Protein AF-A0A915NRT6-F1 (afdb_monomer_lite)

Organism: NCBI:txid298350

InterPro domains:
  IPR002110 Ankyrin repeat [PF13637] (69-116)
  IPR036770 Ankyrin repeat-containing domain superfamily [G3DSA:1.25.40.20] (23-116)
  IPR036770 Ankyrin repeat-containing domain superfamily [SSF48403] (47-104)
  IPR051226 Protein Phosphatase 1 Regulatory Subunit [PTHR24179] (17-102)

Radius of gyration: 28.94 Å; chains: 1; bounding box: 50×36×81 Å

Secondary structure (DSSP, 8-state):
--HHHHHHHHHHHHHHHHHHHHHHHHHHHHHHHHHHHHHHTSGGGSPPPPP-TTS--SS---HHHHHHHHHHHT-HHHHHHHHHTT--TT-B-TTS-BHHHHHHHH---HHHHHHT--

Sequence (118 aa):
MVLDKELQLDLVEHAAMLQNKAMIQNNVLAKRKQQLEHWENSEMNQICPKRNHYQLSKVKFQNSDIFLSACQSGDEDEVEELLKKGSDINSSNIDGVTALHQVWNFLNSVEVFLFLSF

Structure (mmCIF, N/CA/C/O backbone):
data_AF-A0A915NRT6-F1
#
_entry.id   AF-A0A915NRT6-F1
#
loop_
_atom_site.group_PDB
_atom_site.id
_atom_site.type_symbol
_atom_site.label_atom_id
_atom_site.label_alt_id
_atom_site.label_comp_id
_atom_site.label_asym_id
_atom_site.label_entity_id
_atom_site.label_seq_id
_atom_site.pdbx_PDB_ins_code
_atom_site.Cartn_x
_atom_site.Cartn_y
_atom_site.Cartn_z
_atom_site.occupancy
_atom_site.B_iso_or_equiv
_atom_site.auth_seq_id
_atom_site.auth_comp_id
_atom_site.auth_asym_id
_atom_site.auth_atom_id
_atom_site.pdbx_PDB_model_num
ATOM 1 N N . MET A 1 1 ? 31.553 -20.751 -54.977 1.00 62.44 1 MET A N 1
ATOM 2 C CA . MET A 1 1 ? 31.551 -19.346 -55.452 1.00 62.44 1 MET A CA 1
ATOM 3 C C . MET A 1 1 ? 30.189 -18.653 -55.397 1.00 62.44 1 MET A C 1
ATOM 5 O O . MET A 1 1 ? 30.184 -17.507 -54.973 1.00 62.44 1 MET A O 1
ATOM 9 N N . VAL A 1 2 ? 29.064 -19.251 -55.829 1.00 63.84 2 VAL A N 1
ATOM 10 C CA . VAL A 1 2 ? 27.722 -18.628 -55.653 1.00 63.84 2 VAL A CA 1
ATOM 11 C C . VAL A 1 2 ? 27.177 -18.879 -54.240 1.00 63.84 2 VAL A C 1
ATOM 13 O O . VAL A 1 2 ? 26.850 -17.923 -53.549 1.00 63.84 2 VAL A O 1
ATOM 16 N N . LEU A 1 3 ? 27.230 -20.131 -53.772 1.00 67.25 3 LEU A N 1
ATOM 17 C CA . LEU A 1 3 ? 26.822 -20.523 -52.413 1.00 67.25 3 LEU A CA 1
ATOM 18 C C . LEU A 1 3 ? 27.586 -19.774 -51.305 1.00 67.25 3 LEU A C 1
ATOM 20 O O . LEU A 1 3 ? 27.000 -19.401 -50.298 1.00 67.25 3 LEU A O 1
ATOM 24 N N . ASP A 1 4 ? 28.877 -19.485 -51.507 1.00 76.19 4 ASP A N 1
ATOM 25 C CA . ASP A 1 4 ? 29.680 -18.737 -50.524 1.00 76.19 4 ASP A CA 1
ATOM 26 C C . ASP A 1 4 ? 29.220 -17.280 -50.375 1.00 76.19 4 ASP A C 1
ATOM 28 O O . ASP A 1 4 ? 29.340 -16.702 -49.300 1.00 76.19 4 ASP A O 1
ATOM 32 N N . LYS A 1 5 ? 28.686 -16.678 -51.446 1.00 78.19 5 LYS A N 1
ATOM 33 C CA . LYS A 1 5 ? 28.192 -15.295 -51.423 1.00 78.19 5 LYS A CA 1
ATOM 34 C C . LYS A 1 5 ? 26.826 -15.189 -50.753 1.00 78.19 5 LYS A C 1
ATOM 36 O O . LYS A 1 5 ? 26.606 -14.222 -50.036 1.00 78.19 5 LYS A O 1
ATOM 41 N N . GLU A 1 6 ? 25.945 -16.164 -50.970 1.00 78.94 6 GLU A N 1
ATOM 42 C CA . GLU A 1 6 ? 24.654 -16.255 -50.270 1.00 78.94 6 GLU A CA 1
ATOM 43 C C . GLU A 1 6 ? 24.864 -16.489 -48.773 1.00 78.94 6 GLU A C 1
ATOM 45 O O . GLU A 1 6 ? 24.340 -15.738 -47.959 1.00 78.94 6 GLU A O 1
ATOM 50 N N . LEU A 1 7 ? 25.746 -17.424 -48.404 1.00 81.81 7 LEU A N 1
ATOM 51 C CA . LEU A 1 7 ? 26.090 -17.668 -47.002 1.00 81.81 7 LEU A CA 1
ATOM 52 C C . LEU A 1 7 ? 26.679 -16.415 -46.331 1.00 81.81 7 LEU A C 1
ATOM 54 O O . LEU A 1 7 ? 26.386 -16.114 -45.176 1.00 81.81 7 LEU A O 1
ATOM 58 N N . GLN A 1 8 ? 27.507 -15.663 -47.058 1.00 82.00 8 GLN A N 1
ATOM 59 C CA . GLN A 1 8 ? 28.087 -14.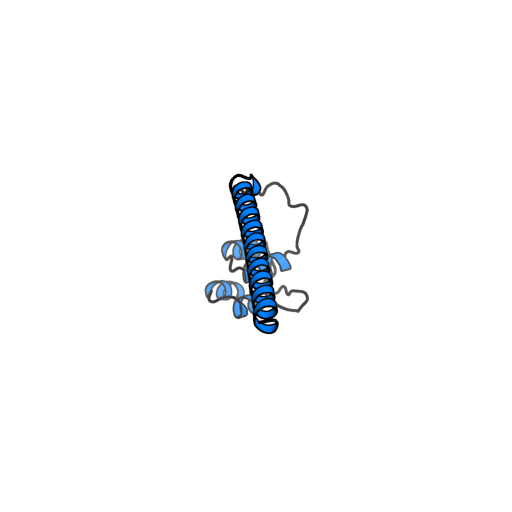419 -46.564 1.00 82.00 8 GLN A CA 1
ATOM 60 C C . GLN A 1 8 ? 27.049 -13.293 -46.442 1.00 82.00 8 GLN A C 1
ATOM 62 O O . GLN A 1 8 ? 27.155 -12.483 -45.522 1.00 82.00 8 GLN A O 1
ATOM 67 N N . LEU A 1 9 ? 26.042 -13.253 -47.320 1.00 83.62 9 LEU A N 1
ATOM 68 C CA . LEU A 1 9 ? 24.917 -12.322 -47.231 1.00 83.62 9 LEU A CA 1
ATOM 69 C C . LEU A 1 9 ? 24.046 -12.628 -46.002 1.00 83.62 9 LEU A C 1
ATOM 71 O O . LEU A 1 9 ? 23.817 -11.726 -45.197 1.00 83.62 9 LEU A O 1
ATOM 75 N N . ASP A 1 10 ? 23.683 -13.894 -45.787 1.00 87.38 10 ASP A N 1
ATOM 76 C CA . ASP A 1 10 ? 22.894 -14.341 -44.629 1.00 87.38 10 ASP A CA 1
ATOM 77 C 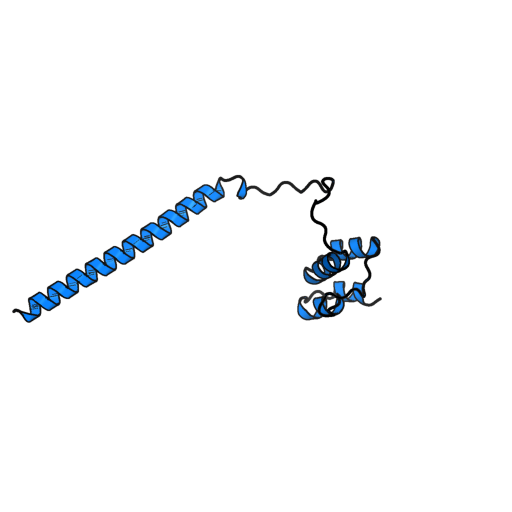C . ASP A 1 10 ? 23.598 -14.033 -43.297 1.00 87.38 10 ASP A C 1
ATOM 79 O O . ASP A 1 10 ? 22.978 -13.591 -42.326 1.00 87.38 10 ASP A O 1
ATOM 83 N N . LEU A 1 11 ? 24.924 -14.211 -43.245 1.00 88.75 11 LEU A N 1
ATOM 84 C CA . LEU A 1 11 ? 25.735 -13.857 -42.077 1.00 88.75 11 LEU A CA 1
ATOM 85 C C . LEU A 1 11 ? 25.720 -12.349 -41.786 1.00 88.75 11 LEU A C 1
ATOM 87 O O . LEU A 1 11 ? 25.652 -11.951 -40.620 1.00 88.75 11 LEU A O 1
ATOM 91 N N . VAL A 1 12 ? 25.783 -11.510 -42.824 1.00 91.06 12 VAL A N 1
ATOM 92 C CA . VAL A 1 12 ? 25.746 -10.045 -42.686 1.00 91.06 12 VAL A CA 1
ATOM 93 C C . VAL A 1 12 ? 24.357 -9.573 -42.254 1.00 91.06 12 VAL A C 1
ATOM 95 O O . VAL A 1 12 ? 24.255 -8.736 -41.355 1.00 91.06 12 VAL A O 1
ATOM 98 N N . GLU A 1 13 ? 23.290 -10.137 -42.821 1.00 91.94 13 GLU A N 1
ATOM 99 C CA . GLU A 1 13 ? 21.912 -9.832 -42.423 1.00 91.94 13 GLU A CA 1
ATOM 100 C C . GLU A 1 13 ? 21.632 -10.242 -40.973 1.00 91.94 13 GLU A C 1
ATOM 102 O O . GLU A 1 13 ? 21.077 -9.459 -40.195 1.00 91.94 13 GLU A O 1
ATOM 107 N N . HIS A 1 14 ? 22.085 -11.429 -40.563 1.00 91.75 14 HIS A N 1
ATOM 108 C CA . HIS A 1 14 ? 21.964 -11.884 -39.181 1.00 91.75 14 HIS A CA 1
ATOM 109 C C . HIS A 1 14 ? 22.752 -10.989 -38.209 1.00 91.75 14 HIS A C 1
ATOM 111 O O . HIS A 1 14 ? 22.239 -10.620 -37.148 1.00 91.75 14 HIS A O 1
ATOM 117 N N . ALA A 1 15 ? 23.970 -10.568 -38.571 1.00 92.75 15 ALA A N 1
ATOM 118 C CA . ALA A 1 15 ? 24.753 -9.630 -37.766 1.00 92.75 15 ALA A CA 1
ATOM 119 C C . ALA A 1 15 ? 24.051 -8.266 -37.622 1.00 92.75 15 ALA A C 1
ATOM 121 O O . ALA A 1 15 ? 23.977 -7.727 -36.514 1.00 92.75 15 ALA A O 1
ATOM 122 N N . ALA A 1 16 ? 23.461 -7.743 -38.702 1.00 94.06 16 ALA A N 1
ATOM 123 C CA . ALA A 1 16 ? 22.673 -6.512 -38.673 1.00 94.06 16 ALA A CA 1
ATOM 124 C C . ALA A 1 16 ? 21.411 -6.655 -37.801 1.00 94.06 16 ALA A C 1
ATOM 126 O O . ALA A 1 16 ? 21.066 -5.748 -37.039 1.00 94.06 16 ALA A O 1
ATOM 127 N N . MET A 1 17 ? 20.745 -7.812 -37.845 1.00 91.75 17 MET A N 1
ATOM 128 C CA . MET A 1 17 ? 19.585 -8.104 -37.002 1.00 91.75 17 MET A CA 1
ATOM 129 C C . MET A 1 17 ? 19.953 -8.130 -35.511 1.00 91.75 17 MET A C 1
ATOM 131 O O . MET A 1 17 ? 19.247 -7.541 -34.688 1.00 91.75 17 MET A O 1
ATOM 135 N N . LEU A 1 18 ? 21.081 -8.752 -35.155 1.00 93.50 18 LEU A N 1
ATOM 136 C CA . LEU A 1 18 ? 21.596 -8.752 -33.784 1.00 93.50 18 LEU A CA 1
ATOM 137 C C . LEU A 1 18 ? 21.986 -7.345 -33.317 1.00 93.50 18 LEU A C 1
ATOM 139 O O . LEU A 1 18 ? 21.679 -6.972 -32.182 1.00 93.50 18 LEU A O 1
ATOM 143 N N . GLN A 1 19 ? 22.595 -6.542 -34.191 1.00 90.31 19 GLN A N 1
ATOM 144 C CA . GLN A 1 19 ? 22.940 -5.153 -33.895 1.00 90.31 19 GLN A CA 1
ATOM 145 C C . GLN A 1 19 ? 21.688 -4.299 -33.643 1.00 90.31 19 GLN A C 1
ATOM 147 O O . GLN A 1 19 ? 21.633 -3.568 -32.652 1.00 90.31 19 GLN A O 1
ATOM 152 N N . ASN A 1 20 ? 20.652 -4.440 -34.475 1.00 93.62 20 ASN A N 1
ATOM 153 C CA . ASN A 1 20 ? 19.371 -3.756 -34.287 1.00 93.62 20 ASN A CA 1
ATOM 154 C C . ASN A 1 20 ? 18.693 -4.176 -32.976 1.00 93.62 20 ASN A C 1
ATOM 156 O O . ASN A 1 20 ? 18.224 -3.326 -32.218 1.00 93.62 20 ASN A O 1
ATOM 160 N N . LYS A 1 21 ? 18.696 -5.476 -32.659 1.00 92.25 21 LYS A N 1
ATOM 161 C CA . LYS A 1 21 ? 18.159 -5.998 -31.395 1.00 92.25 21 LYS A CA 1
ATOM 162 C C . LYS A 1 21 ? 18.881 -5.403 -30.183 1.00 92.25 21 LYS A C 1
ATOM 164 O O . LYS A 1 21 ? 18.223 -4.938 -29.252 1.00 92.25 21 LYS A O 1
ATOM 169 N N . ALA A 1 22 ? 20.213 -5.371 -30.213 1.00 92.56 22 ALA A N 1
ATOM 170 C CA . ALA A 1 22 ? 21.024 -4.787 -29.148 1.00 92.56 22 ALA A CA 1
ATOM 171 C C . ALA A 1 22 ? 20.776 -3.276 -29.006 1.00 92.56 22 ALA A C 1
ATOM 173 O O . ALA A 1 22 ? 20.635 -2.771 -27.894 1.00 92.56 22 ALA A O 1
ATOM 174 N N . MET A 1 23 ? 20.650 -2.552 -30.122 1.00 91.19 23 MET A N 1
ATOM 175 C CA . MET A 1 23 ? 20.347 -1.121 -30.122 1.00 91.19 23 MET A CA 1
ATOM 176 C C . MET A 1 23 ? 18.981 -0.824 -29.491 1.00 91.19 23 MET A C 1
ATOM 178 O O . MET A 1 23 ? 18.869 0.093 -28.676 1.00 91.19 23 MET A O 1
ATOM 182 N N . ILE A 1 24 ? 17.955 -1.616 -29.817 1.00 92.25 24 ILE A N 1
ATOM 183 C CA . ILE A 1 24 ? 16.619 -1.487 -29.222 1.00 92.25 24 ILE A CA 1
ATOM 184 C C . ILE A 1 24 ? 16.677 -1.769 -27.718 1.00 92.25 24 ILE A C 1
ATOM 186 O O . ILE A 1 24 ? 16.166 -0.965 -26.940 1.00 92.25 24 ILE A O 1
ATOM 190 N N . GLN A 1 25 ? 17.335 -2.853 -27.292 1.00 90.69 25 GLN A N 1
ATOM 191 C CA . GLN A 1 25 ? 17.511 -3.155 -25.866 1.00 90.69 25 GLN A CA 1
ATOM 192 C C . GLN A 1 25 ? 18.216 -2.016 -25.123 1.00 90.69 25 GLN A C 1
ATOM 194 O O . GLN A 1 25 ? 17.730 -1.573 -24.083 1.00 90.69 25 GLN A O 1
ATOM 199 N N . ASN A 1 26 ? 19.308 -1.490 -25.678 1.00 93.62 26 ASN A N 1
ATOM 200 C CA . ASN A 1 26 ? 20.040 -0.373 -25.084 1.00 93.62 26 ASN A CA 1
ATOM 201 C C . ASN A 1 26 ? 19.179 0.894 -24.995 1.00 93.62 26 ASN A C 1
ATOM 203 O O . ASN A 1 26 ? 19.222 1.591 -23.984 1.00 93.62 26 ASN A O 1
ATOM 207 N N . ASN A 1 27 ? 18.351 1.173 -26.005 1.00 95.25 27 ASN A N 1
ATOM 208 C CA . ASN A 1 27 ? 17.423 2.305 -25.989 1.00 95.25 27 ASN A CA 1
ATOM 209 C C . ASN A 1 27 ? 16.343 2.143 -24.904 1.00 95.25 27 ASN A C 1
ATOM 211 O O . ASN A 1 27 ? 16.081 3.080 -24.151 1.00 95.25 27 ASN A O 1
ATOM 215 N N . VAL A 1 28 ? 15.758 0.947 -24.771 1.00 94.38 28 VAL A N 1
ATOM 216 C CA . VAL A 1 28 ? 14.768 0.638 -23.724 1.00 94.38 28 VAL A CA 1
ATOM 217 C C . VAL A 1 28 ? 15.372 0.820 -22.331 1.00 94.38 28 VAL A C 1
ATOM 219 O O . VAL A 1 28 ? 14.771 1.484 -21.484 1.00 94.38 28 VAL A O 1
ATOM 222 N N . LEU A 1 29 ? 16.576 0.291 -22.103 1.00 95.31 29 LEU A N 1
ATOM 223 C CA . LEU A 1 29 ? 17.282 0.434 -20.830 1.00 95.31 29 LEU A CA 1
ATOM 224 C C . LEU A 1 29 ? 17.631 1.897 -20.535 1.00 95.31 29 LEU A C 1
ATOM 226 O O . LEU A 1 29 ? 17.395 2.364 -19.422 1.00 95.31 29 LEU A O 1
ATOM 230 N N . ALA A 1 30 ? 18.123 2.640 -21.529 1.00 95.50 30 ALA A N 1
ATOM 231 C CA . ALA A 1 30 ? 18.442 4.058 -21.381 1.00 95.50 30 ALA A CA 1
ATOM 232 C C . ALA A 1 30 ? 17.199 4.887 -21.026 1.00 95.50 30 ALA A C 1
ATOM 234 O O . ALA A 1 30 ? 17.240 5.692 -20.098 1.00 95.50 30 ALA A O 1
ATOM 235 N N . LYS A 1 31 ? 16.068 4.643 -21.699 1.00 96.31 31 LYS A N 1
ATO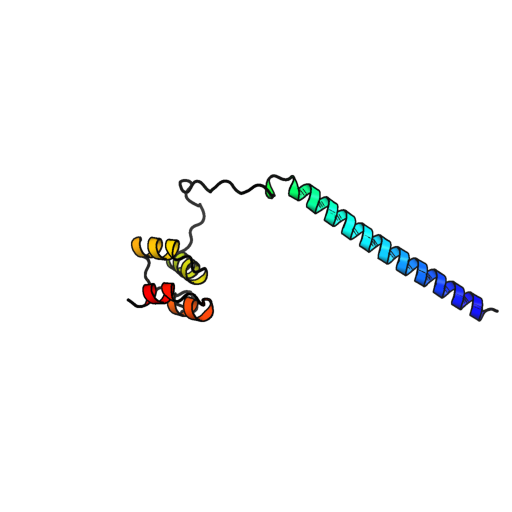M 236 C CA . LYS A 1 31 ? 14.794 5.303 -21.385 1.00 96.31 31 LYS A CA 1
ATOM 237 C C . LYS A 1 31 ? 14.300 4.961 -19.986 1.00 96.31 31 LYS A C 1
ATOM 239 O O . LYS A 1 31 ? 13.846 5.848 -19.268 1.00 96.31 31 LYS A O 1
ATOM 244 N N . ARG A 1 32 ? 14.405 3.694 -19.570 1.00 96.12 32 ARG A N 1
ATOM 245 C CA . ARG A 1 32 ? 14.010 3.289 -18.215 1.00 96.12 32 ARG A CA 1
ATOM 246 C C . ARG A 1 32 ? 14.889 3.950 -17.156 1.00 96.12 32 ARG A C 1
ATOM 248 O O . ARG A 1 32 ? 14.357 4.415 -16.153 1.00 96.12 32 ARG A O 1
ATOM 255 N N . LYS A 1 33 ? 16.200 4.033 -17.401 1.00 96.62 33 LYS A N 1
ATOM 256 C CA . LYS A 1 33 ? 17.149 4.734 -16.530 1.00 96.62 33 LYS A CA 1
ATOM 257 C C . LYS A 1 33 ? 16.771 6.209 -16.377 1.00 96.62 33 LYS A C 1
ATOM 259 O O . LYS A 1 33 ? 16.614 6.672 -15.256 1.00 96.62 33 LYS A O 1
ATOM 264 N N . GLN A 1 34 ? 16.513 6.904 -17.484 1.00 96.06 34 GLN A N 1
ATOM 265 C CA . GLN A 1 34 ? 16.072 8.302 -17.451 1.00 96.06 34 GLN A CA 1
ATOM 266 C C . GLN A 1 34 ? 14.769 8.480 -16.665 1.00 96.06 34 GLN A C 1
ATOM 268 O O . GLN A 1 34 ? 14.651 9.417 -15.883 1.00 96.06 34 GLN A O 1
ATOM 273 N N . GLN A 1 35 ? 13.787 7.588 -16.832 1.00 94.38 35 GLN A N 1
ATOM 274 C CA . GLN A 1 35 ? 12.540 7.651 -16.061 1.00 94.38 35 GLN A CA 1
ATOM 275 C C . GLN A 1 35 ? 12.771 7.507 -14.554 1.00 94.38 35 GLN A C 1
ATOM 277 O O . GLN A 1 35 ? 12.112 8.193 -13.777 1.00 94.38 35 GLN A O 1
ATOM 282 N N . LEU A 1 36 ? 13.680 6.617 -14.144 1.00 94.31 36 LEU A N 1
ATOM 283 C CA . LEU A 1 36 ? 14.034 6.440 -12.736 1.00 94.31 36 LEU A CA 1
ATOM 284 C C . LEU A 1 36 ? 14.717 7.692 -12.177 1.00 94.31 36 LEU A C 1
ATOM 286 O O . LEU A 1 36 ? 14.283 8.178 -11.143 1.00 94.31 36 LEU A O 1
ATOM 290 N N . GLU A 1 37 ? 15.675 8.275 -12.901 1.00 94.88 37 GLU A N 1
ATOM 291 C CA . GLU A 1 37 ? 16.348 9.524 -12.499 1.00 94.88 37 GLU A CA 1
ATOM 292 C C . GLU A 1 37 ? 15.357 10.691 -12.330 1.00 94.88 37 GLU A C 1
ATOM 294 O O . GLU A 1 37 ? 15.459 11.485 -11.393 1.00 94.88 37 GLU A O 1
ATOM 299 N N . HIS A 1 38 ? 14.354 10.794 -13.210 1.00 94.81 38 HIS A N 1
ATOM 300 C CA . HIS A 1 38 ? 13.300 11.803 -13.069 1.00 94.81 38 HIS A CA 1
ATOM 301 C C . HIS A 1 38 ? 12.389 11.523 -11.868 1.00 94.81 38 HIS A C 1
ATOM 303 O O . HIS A 1 38 ? 11.986 12.459 -11.180 1.00 94.81 38 HIS A O 1
ATOM 309 N N . TRP A 1 39 ? 12.054 10.254 -11.614 1.00 93.19 39 TRP A N 1
ATOM 310 C CA . TRP A 1 39 ? 11.232 9.870 -10.468 1.00 93.19 39 TRP A CA 1
ATOM 311 C C . TRP A 1 39 ? 11.956 10.103 -9.137 1.00 93.19 39 TRP A C 1
ATOM 313 O O . TRP A 1 39 ? 11.338 10.611 -8.207 1.00 93.19 39 TRP A O 1
ATOM 323 N N . GLU A 1 40 ? 13.259 9.816 -9.058 1.00 92.56 40 GLU A N 1
ATOM 324 C CA . GLU A 1 40 ? 14.070 9.994 -7.845 1.00 92.56 40 GLU A CA 1
ATOM 325 C C . GLU A 1 40 ? 14.038 11.433 -7.320 1.00 92.56 40 GLU A C 1
ATOM 327 O O . GLU A 1 40 ? 13.952 11.642 -6.111 1.00 92.56 40 GLU A O 1
ATOM 332 N N . ASN A 1 41 ? 14.047 12.409 -8.232 1.00 89.12 41 ASN A N 1
ATOM 333 C CA . ASN A 1 41 ? 13.996 13.838 -7.919 1.00 89.12 41 ASN A CA 1
ATOM 334 C C . ASN A 1 41 ? 12.563 14.399 -7.833 1.00 89.12 41 ASN A C 1
ATOM 336 O O . ASN A 1 41 ? 12.375 15.585 -7.558 1.00 89.12 41 ASN A O 1
ATOM 340 N N . SER A 1 42 ? 11.547 13.579 -8.104 1.00 90.38 42 SER A N 1
ATOM 341 C CA . SER A 1 42 ? 10.143 13.987 -8.084 1.00 90.38 42 SER A CA 1
ATOM 342 C C . SER A 1 42 ? 9.588 14.038 -6.661 1.00 90.38 42 SER A C 1
ATOM 344 O O . SER A 1 42 ? 9.996 13.284 -5.779 1.00 90.38 42 SER A O 1
ATOM 346 N N . GLU A 1 43 ? 8.559 14.862 -6.459 1.00 86.88 43 GLU A N 1
ATOM 347 C CA . GLU A 1 43 ? 7.738 14.872 -5.243 1.00 86.88 43 GLU A CA 1
ATOM 348 C C . GLU A 1 43 ? 7.141 13.495 -4.912 1.00 86.88 43 GLU A C 1
ATOM 350 O O . GLU A 1 43 ? 6.952 13.169 -3.746 1.00 86.88 43 GLU A O 1
ATOM 355 N N . MET A 1 44 ? 6.903 12.648 -5.918 1.00 80.88 44 MET A N 1
ATOM 356 C CA . MET A 1 44 ? 6.367 11.295 -5.729 1.00 80.88 44 MET A CA 1
ATOM 357 C C . MET A 1 44 ? 7.309 10.366 -4.940 1.00 80.88 44 MET A C 1
ATOM 359 O O . MET A 1 44 ? 6.844 9.402 -4.336 1.00 80.88 44 MET A O 1
ATOM 363 N N . ASN A 1 45 ? 8.617 10.641 -4.949 1.00 86.38 45 ASN A N 1
ATOM 364 C CA . ASN A 1 45 ? 9.613 9.912 -4.160 1.00 86.38 45 ASN A CA 1
ATOM 365 C C . ASN A 1 45 ? 9.892 10.579 -2.797 1.00 86.38 45 ASN A C 1
ATOM 367 O O . ASN A 1 45 ? 10.712 10.106 -2.012 1.00 86.38 45 ASN A O 1
ATOM 371 N N . GLN A 1 46 ? 9.225 11.691 -2.482 1.00 85.69 46 GLN A N 1
ATOM 372 C CA . GLN A 1 46 ? 9.311 12.268 -1.146 1.00 85.69 46 GLN A CA 1
ATOM 373 C C . GLN A 1 46 ? 8.489 11.421 -0.170 1.00 85.69 46 GLN A C 1
ATOM 375 O O . GLN A 1 46 ? 7.435 10.881 -0.515 1.00 85.69 46 GLN A O 1
ATOM 380 N N . ILE A 1 47 ? 8.962 11.314 1.076 1.00 75.94 47 ILE A N 1
ATOM 381 C CA . ILE A 1 47 ? 8.204 10.671 2.155 1.00 75.94 47 ILE A CA 1
ATOM 382 C C . ILE A 1 47 ? 6.863 11.391 2.265 1.00 75.94 47 ILE A C 1
ATOM 384 O O . ILE A 1 47 ? 6.818 12.606 2.473 1.00 75.94 47 ILE A O 1
ATOM 388 N N . CYS A 1 48 ? 5.769 10.644 2.120 1.00 68.75 48 CYS A N 1
ATOM 389 C CA . CYS A 1 48 ? 4.441 11.213 2.242 1.00 68.75 48 CYS A CA 1
ATOM 390 C C . CYS A 1 48 ? 4.303 11.881 3.623 1.00 68.75 48 CYS A C 1
ATOM 392 O O . CYS A 1 48 ? 4.632 11.263 4.642 1.00 68.75 48 CYS A O 1
ATOM 394 N N . PRO A 1 49 ? 3.847 13.147 3.695 1.00 67.50 49 PRO A N 1
ATOM 395 C CA . PRO A 1 49 ? 3.642 13.792 4.982 1.00 67.50 49 PRO A CA 1
ATOM 396 C C . PRO A 1 49 ? 2.672 12.929 5.790 1.00 67.50 49 PRO A C 1
ATOM 398 O O . PRO A 1 49 ? 1.657 12.481 5.243 1.00 67.50 49 PRO A O 1
ATOM 401 N N . LYS A 1 50 ? 2.993 12.667 7.070 1.00 65.69 50 LYS A N 1
ATOM 402 C CA . LYS A 1 50 ? 2.111 11.909 7.971 1.00 65.69 50 LYS A CA 1
ATOM 403 C C . LYS A 1 50 ? 0.708 12.485 7.819 1.00 65.69 50 LYS A C 1
ATOM 405 O O . LYS A 1 50 ? 0.508 13.678 8.058 1.00 65.69 50 LYS A O 1
ATOM 410 N N . ARG A 1 51 ? -0.234 11.672 7.328 1.00 60.53 51 ARG A N 1
ATOM 411 C CA . ARG A 1 51 ? -1.607 12.125 7.094 1.00 60.53 51 ARG A CA 1
ATOM 412 C C . ARG A 1 51 ? -2.102 12.712 8.410 1.00 60.53 51 ARG A C 1
ATOM 414 O O . ARG A 1 51 ? -2.127 12.015 9.418 1.00 60.53 51 ARG A O 1
ATOM 421 N N . ASN A 1 52 ? -2.455 13.995 8.417 1.00 55.72 52 ASN A N 1
ATOM 422 C CA . ASN A 1 52 ? -3.095 14.594 9.580 1.00 55.72 52 ASN A CA 1
ATOM 423 C C . ASN A 1 52 ? -4.404 13.831 9.804 1.00 55.72 52 ASN A C 1
ATOM 425 O O . ASN A 1 52 ? -5.355 14.011 9.044 1.00 55.72 52 ASN A O 1
ATOM 429 N N . HIS A 1 53 ? -4.442 12.978 10.832 1.00 57.22 53 HIS A N 1
ATOM 430 C CA . HIS A 1 53 ? -5.575 12.105 11.172 1.00 57.22 53 HIS A CA 1
ATOM 431 C C . HIS A 1 53 ? -6.895 12.876 11.398 1.00 57.22 53 HIS A C 1
ATOM 433 O O . HIS A 1 53 ? -7.968 12.282 11.423 1.00 57.22 53 HIS A O 1
ATOM 439 N N . TYR A 1 54 ? -6.828 14.208 11.500 1.00 55.91 54 TYR A N 1
ATOM 440 C CA . TYR A 1 54 ? -7.968 15.122 11.572 1.00 55.91 54 TYR A CA 1
ATOM 441 C C . TYR A 1 54 ? -8.703 15.342 10.240 1.00 55.91 54 TYR A C 1
ATOM 443 O O . TYR A 1 54 ? -9.842 15.807 10.249 1.00 55.91 54 TYR A O 1
ATOM 451 N N . GLN A 1 55 ? -8.106 15.012 9.089 1.00 61.59 55 GLN A N 1
ATOM 452 C CA . GLN A 1 55 ? -8.847 14.984 7.828 1.00 61.59 55 GLN A CA 1
ATOM 453 C C . GLN A 1 55 ? -9.553 13.638 7.709 1.00 61.59 55 GLN A C 1
ATOM 455 O O . GLN A 1 55 ? -8.974 12.645 7.271 1.00 61.59 55 GLN A O 1
ATOM 460 N N . LEU A 1 56 ? -10.818 13.610 8.130 1.00 62.62 56 LEU A N 1
ATOM 461 C CA . LEU A 1 56 ? -11.691 12.452 7.984 1.00 62.62 56 LEU A CA 1
ATOM 462 C C . LEU A 1 56 ? -11.626 11.945 6.538 1.00 62.62 56 LEU A C 1
ATOM 464 O O . LEU A 1 56 ? -12.012 12.646 5.600 1.00 62.62 56 LEU A O 1
ATOM 468 N N . SER A 1 57 ? -11.127 10.719 6.362 1.00 72.31 57 SER A N 1
ATOM 469 C CA . SER A 1 57 ? -11.125 10.058 5.060 1.00 72.31 57 SER A CA 1
ATOM 470 C C . SER A 1 57 ? -12.541 10.076 4.478 1.00 72.31 57 SER A C 1
ATOM 472 O O . SER A 1 57 ? -13.497 9.678 5.146 1.00 72.31 57 SER A O 1
ATOM 474 N N . LYS A 1 58 ? -12.683 10.541 3.231 1.00 81.31 58 LYS A N 1
ATOM 475 C CA . LYS A 1 58 ? -13.971 10.497 2.518 1.00 81.31 58 LYS A CA 1
ATOM 476 C C . LYS A 1 58 ? -14.434 9.055 2.290 1.00 81.31 58 LYS A C 1
ATOM 478 O O . LYS A 1 58 ? -15.628 8.793 2.257 1.00 81.31 58 LYS A O 1
ATOM 483 N N . VAL A 1 59 ? -13.478 8.136 2.146 1.00 85.12 59 VAL A N 1
ATOM 484 C CA . VAL A 1 59 ? -13.716 6.696 2.022 1.00 85.12 59 VAL A CA 1
ATOM 485 C C . VAL A 1 59 ? -13.668 6.067 3.410 1.00 85.12 59 VAL A C 1
ATOM 487 O O . VAL A 1 59 ? -12.716 6.294 4.164 1.00 85.12 59 VAL A O 1
ATOM 490 N N . LYS A 1 60 ? -14.700 5.294 3.740 1.00 82.62 60 LYS A N 1
ATOM 491 C CA . LYS A 1 60 ? -14.816 4.516 4.973 1.00 82.62 60 LYS A CA 1
ATOM 492 C C . LYS A 1 60 ? -14.994 3.048 4.610 1.00 82.62 60 LYS A C 1
ATOM 494 O O . LYS A 1 60 ? -15.664 2.741 3.628 1.00 82.62 60 LYS A O 1
ATOM 499 N N . PHE A 1 61 ? -14.393 2.183 5.411 1.00 85.62 61 PHE A N 1
ATOM 500 C CA . PHE A 1 61 ? -14.574 0.737 5.350 1.00 85.62 61 PHE A CA 1
ATOM 501 C C . PHE A 1 61 ? -15.413 0.298 6.546 1.00 85.62 61 PHE A C 1
ATOM 503 O O . PHE A 1 61 ? -15.544 1.056 7.513 1.00 85.62 61 PHE A O 1
ATOM 510 N N . GLN A 1 62 ? -16.006 -0.892 6.473 1.00 85.81 62 GLN A N 1
ATOM 511 C CA . GLN A 1 62 ? -16.711 -1.440 7.625 1.00 85.81 62 GLN A CA 1
ATOM 512 C C . GLN A 1 62 ? -15.703 -1.755 8.731 1.00 85.81 62 GLN A C 1
ATOM 514 O O . GLN A 1 62 ? -14.571 -2.148 8.452 1.00 85.81 62 GLN A O 1
ATOM 519 N N . ASN A 1 63 ? -16.115 -1.610 9.990 1.00 84.44 63 ASN A N 1
ATOM 520 C CA . ASN A 1 63 ? -15.236 -1.887 11.129 1.00 84.44 63 ASN A CA 1
ATOM 521 C C . ASN A 1 63 ? -14.721 -3.336 11.116 1.00 84.44 63 ASN A C 1
ATOM 523 O O . ASN A 1 63 ? -13.571 -3.567 11.468 1.00 84.44 63 ASN A O 1
ATOM 527 N N . SER A 1 64 ? -15.540 -4.287 10.647 1.00 84.38 64 SER A N 1
ATOM 528 C CA . SER A 1 64 ? -15.157 -5.691 10.461 1.00 84.38 64 SER A CA 1
ATOM 529 C C . SER A 1 64 ? -14.011 -5.864 9.462 1.00 84.38 64 SER A C 1
ATOM 531 O O . SER A 1 64 ? -13.091 -6.633 9.719 1.00 84.38 64 SER A O 1
ATOM 533 N N . ASP A 1 65 ? -14.037 -5.129 8.347 1.00 87.56 65 ASP A N 1
ATOM 534 C CA . ASP A 1 65 ? -13.010 -5.219 7.304 1.00 87.56 65 ASP A CA 1
ATOM 535 C C . ASP A 1 65 ? -11.686 -4.628 7.795 1.00 87.56 65 ASP A C 1
ATOM 537 O O . ASP A 1 65 ? -10.623 -5.209 7.585 1.00 87.56 65 ASP A O 1
ATOM 541 N N . ILE A 1 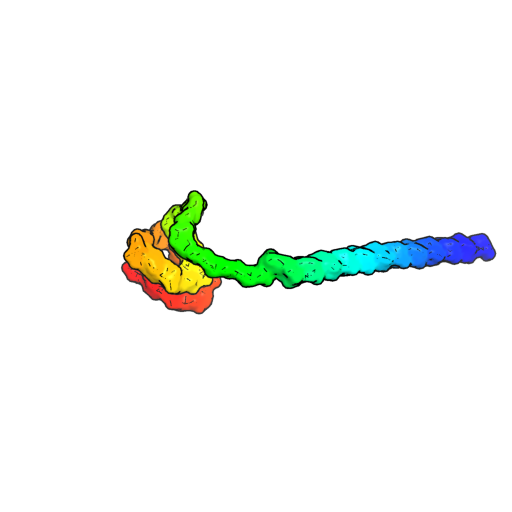66 ? -11.764 -3.487 8.491 1.00 88.88 66 ILE A N 1
ATOM 542 C CA . ILE A 1 66 ? -10.601 -2.820 9.086 1.00 88.88 66 ILE A CA 1
ATOM 543 C C . ILE A 1 66 ? -9.966 -3.742 10.135 1.00 88.88 66 ILE A C 1
ATOM 545 O O . ILE A 1 66 ? -8.765 -3.996 10.077 1.00 88.88 66 ILE A O 1
ATOM 549 N N . PHE A 1 67 ? -10.775 -4.312 11.032 1.00 87.75 67 PHE A N 1
ATOM 550 C CA . PHE A 1 67 ? -10.317 -5.238 12.067 1.00 87.75 67 PHE A CA 1
ATOM 551 C C . PHE A 1 67 ? -9.644 -6.485 11.486 1.00 87.75 67 PHE A C 1
ATOM 553 O O . PHE A 1 67 ? -8.520 -6.810 11.862 1.00 87.75 67 PHE A O 1
ATOM 560 N N . LEU A 1 68 ? -10.277 -7.144 10.512 1.00 86.81 68 LEU A N 1
ATOM 561 C CA . LEU A 1 68 ? -9.691 -8.310 9.849 1.00 86.81 68 LEU A CA 1
ATOM 562 C C . LEU A 1 68 ? -8.375 -7.972 9.141 1.00 86.81 68 LEU A C 1
ATOM 564 O O . LEU A 1 68 ? -7.450 -8.781 9.175 1.00 86.81 68 LEU A O 1
ATOM 568 N N . SER A 1 69 ? -8.271 -6.784 8.534 1.00 87.88 69 SER A N 1
ATOM 569 C CA . SER A 1 69 ? -7.037 -6.346 7.878 1.00 87.88 69 SER A CA 1
ATOM 570 C C . SER A 1 69 ? -5.893 -6.102 8.867 1.00 87.88 69 SER A C 1
ATOM 572 O O . SER A 1 69 ? -4.773 -6.519 8.582 1.00 87.88 69 SER A O 1
ATOM 574 N N . ALA A 1 70 ? -6.182 -5.532 10.043 1.00 87.38 70 ALA A N 1
ATOM 575 C CA . ALA A 1 70 ? -5.206 -5.335 11.117 1.00 87.38 70 ALA A CA 1
ATOM 576 C C . ALA A 1 70 ? -4.727 -6.682 11.694 1.00 87.38 70 ALA A C 1
ATOM 578 O O . ALA A 1 70 ? -3.533 -6.907 11.892 1.00 87.38 70 ALA A O 1
ATOM 579 N N . CYS A 1 71 ? -5.642 -7.644 11.874 1.00 86.94 71 CYS A N 1
ATOM 580 C CA . CYS A 1 71 ? -5.271 -9.002 12.279 1.00 86.94 71 CYS A CA 1
ATOM 581 C C . CYS A 1 71 ? -4.432 -9.724 11.211 1.00 86.94 71 CYS A C 1
ATOM 583 O O . CYS A 1 71 ? -3.534 -10.489 11.555 1.00 86.94 71 CYS A O 1
ATOM 585 N N . GLN A 1 72 ? -4.712 -9.497 9.923 1.00 83.81 72 GLN A N 1
ATOM 586 C CA . GLN A 1 72 ? -3.957 -10.099 8.823 1.00 83.81 72 GLN A CA 1
ATOM 587 C C . GLN A 1 72 ? -2.559 -9.482 8.664 1.00 83.81 72 GLN A C 1
ATOM 589 O O . GLN A 1 72 ? -1.618 -10.199 8.321 1.00 83.81 72 GLN A O 1
ATOM 594 N N . SER A 1 73 ? -2.408 -8.174 8.896 1.00 85.06 73 SER A N 1
ATOM 595 C CA . SER A 1 73 ? -1.106 -7.494 8.865 1.00 85.06 73 SER A CA 1
ATOM 596 C C . SER A 1 73 ? -0.245 -7.801 10.093 1.00 85.06 73 SER A C 1
ATOM 598 O O . SER A 1 73 ? 0.976 -7.666 10.011 1.00 85.06 73 SER A O 1
ATOM 600 N N . GLY A 1 74 ? -0.860 -8.230 11.200 1.00 82.94 74 GLY A N 1
ATOM 601 C CA . GLY A 1 74 ? -0.186 -8.424 12.483 1.00 82.94 74 GLY A CA 1
ATOM 602 C C . GLY A 1 74 ? 0.106 -7.108 13.209 1.00 82.94 74 GLY A C 1
ATOM 603 O O . GLY A 1 74 ? 1.035 -7.058 14.008 1.00 82.94 74 GLY A O 1
ATOM 604 N N . ASP A 1 75 ? -0.646 -6.044 12.909 1.00 86.12 75 ASP A N 1
ATOM 605 C CA . ASP A 1 75 ? -0.528 -4.748 13.586 1.00 86.12 75 ASP A CA 1
ATOM 606 C C . ASP A 1 75 ? -1.246 -4.801 14.945 1.00 86.12 75 ASP A C 1
ATOM 608 O O . ASP A 1 75 ? -2.439 -4.523 15.066 1.00 86.12 75 ASP A O 1
ATOM 612 N N . GLU A 1 76 ? -0.521 -5.248 15.970 1.00 84.19 76 GLU A N 1
ATOM 613 C CA . GLU A 1 76 ? -1.048 -5.468 17.323 1.00 84.19 76 GLU A CA 1
ATOM 614 C C . GLU A 1 76 ? -1.589 -4.187 17.970 1.00 84.19 76 GLU A C 1
ATOM 616 O O . GLU A 1 76 ? -2.644 -4.224 18.609 1.00 84.19 76 GLU A O 1
ATOM 621 N N . ASP A 1 77 ? -0.916 -3.054 17.753 1.00 87.19 77 ASP A N 1
ATOM 622 C CA . ASP A 1 77 ? -1.337 -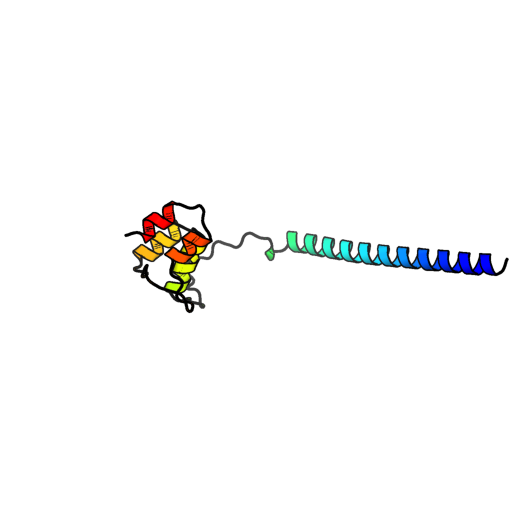1.751 18.273 1.00 87.19 77 ASP A CA 1
ATOM 623 C C . ASP A 1 77 ? -2.685 -1.334 17.659 1.00 87.19 77 ASP A C 1
ATOM 625 O O . ASP A 1 77 ? -3.599 -0.897 18.370 1.00 87.19 77 ASP A O 1
ATOM 629 N N . GLU A 1 78 ? -2.845 -1.510 16.341 1.00 87.25 78 GLU A N 1
ATOM 630 C CA . GLU A 1 78 ? -4.103 -1.219 15.648 1.00 87.25 78 GLU A CA 1
ATOM 631 C C . GLU A 1 78 ? -5.226 -2.177 16.082 1.00 87.25 78 GLU A C 1
ATOM 633 O O . GLU A 1 78 ? -6.356 -1.737 16.321 1.00 87.25 78 GLU A O 1
ATOM 638 N N . VAL A 1 79 ? -4.927 -3.470 16.257 1.00 86.94 79 VAL A N 1
ATOM 639 C CA . VAL A 1 79 ? -5.887 -4.461 16.775 1.00 86.94 79 VAL A CA 1
ATOM 640 C C . VAL A 1 79 ? -6.365 -4.070 18.176 1.00 86.94 79 VAL A C 1
ATOM 642 O O . VAL A 1 79 ? -7.574 -4.033 18.416 1.00 86.94 79 VAL A O 1
ATOM 645 N N . GLU A 1 80 ? -5.461 -3.717 19.094 1.00 86.75 80 GLU A N 1
ATOM 646 C CA . GLU A 1 80 ? -5.830 -3.315 20.454 1.00 86.75 80 GLU A CA 1
ATOM 647 C C . GLU A 1 80 ? -6.692 -2.038 20.455 1.00 86.75 80 GLU A C 1
ATOM 649 O O . GLU A 1 80 ? -7.696 -1.951 21.171 1.00 86.75 80 GLU A O 1
ATOM 654 N N . GLU A 1 81 ? -6.352 -1.046 19.626 1.00 89.19 81 GLU A N 1
ATOM 655 C CA . GLU A 1 81 ? -7.137 0.183 19.498 1.00 89.19 81 GLU A CA 1
ATOM 656 C C . GLU A 1 81 ? -8.554 -0.097 18.965 1.00 89.19 81 GLU A C 1
ATOM 658 O O . GLU A 1 81 ? -9.539 0.460 19.466 1.00 89.19 81 GLU A O 1
ATOM 663 N N . LEU A 1 82 ? -8.682 -0.975 17.967 1.00 88.19 82 LEU A N 1
ATOM 664 C CA . LEU A 1 82 ? -9.969 -1.361 17.389 1.00 88.19 82 LEU A CA 1
ATOM 665 C C . LEU A 1 82 ? -10.832 -2.163 18.369 1.00 88.19 82 LEU A C 1
ATOM 667 O O . LEU A 1 82 ? -12.051 -1.960 18.398 1.00 88.19 82 LEU A O 1
ATOM 671 N N . LEU A 1 83 ? -10.226 -3.006 19.209 1.00 86.62 83 LEU A N 1
ATOM 672 C CA . LEU A 1 83 ? -10.921 -3.708 20.293 1.00 86.62 83 LEU A CA 1
ATOM 673 C C . LEU A 1 83 ? -11.407 -2.736 21.371 1.00 86.62 83 LEU A C 1
ATOM 675 O O . LEU A 1 83 ? -12.573 -2.787 21.762 1.00 86.62 83 LEU A O 1
ATOM 679 N N . LYS A 1 84 ? -10.572 -1.774 21.789 1.00 87.06 84 LYS A N 1
ATOM 680 C CA . LYS A 1 84 ? -10.971 -0.705 22.728 1.00 87.06 84 LYS A CA 1
ATOM 681 C C . LYS A 1 84 ? -12.130 0.143 22.192 1.00 87.06 84 LYS A C 1
ATOM 683 O O . LYS A 1 84 ? -12.944 0.634 22.971 1.00 87.06 84 LYS A O 1
ATOM 688 N N . LYS A 1 85 ? -12.230 0.300 20.869 1.00 86.00 85 LYS A N 1
ATOM 689 C CA . LYS A 1 85 ? -13.347 0.978 20.185 1.00 86.00 85 LYS A CA 1
ATOM 690 C C . LYS A 1 85 ? -14.617 0.121 20.063 1.00 86.00 85 LYS A C 1
ATOM 692 O O . LYS A 1 85 ? -15.628 0.638 19.591 1.00 86.00 85 LYS A O 1
ATOM 697 N N . GLY A 1 86 ? -14.592 -1.141 20.498 1.00 85.25 86 GLY A N 1
ATOM 698 C CA . GLY A 1 86 ? -15.747 -2.041 20.499 1.00 85.25 86 GLY A CA 1
ATOM 699 C C . GLY A 1 86 ? -15.943 -2.825 19.201 1.00 85.25 86 GLY A C 1
ATOM 700 O O . GLY A 1 86 ? -17.081 -3.142 18.857 1.00 85.25 86 GLY A O 1
ATOM 701 N N . SER A 1 87 ? -14.871 -3.106 18.455 1.00 86.94 87 SER A N 1
ATOM 702 C CA . SER A 1 87 ? -14.953 -4.014 17.302 1.00 86.94 87 SER A CA 1
ATOM 703 C C . SER A 1 87 ? -15.296 -5.432 17.763 1.00 86.94 87 SER A C 1
ATOM 705 O O . SER A 1 87 ? -14.737 -5.919 18.743 1.00 86.94 87 SER A O 1
ATOM 707 N N . ASP A 1 88 ? -16.218 -6.094 17.063 1.00 85.31 88 ASP A N 1
ATOM 708 C CA . ASP A 1 88 ? -16.612 -7.466 17.384 1.00 85.31 88 ASP A CA 1
ATOM 709 C C . ASP A 1 88 ? -15.563 -8.462 16.872 1.00 85.31 88 ASP A C 1
ATOM 711 O O . ASP A 1 88 ? -15.365 -8.605 15.662 1.00 85.31 88 ASP A O 1
ATOM 715 N N . ILE A 1 89 ? -14.935 -9.169 17.813 1.00 84.19 89 ILE A N 1
ATOM 716 C CA . ILE A 1 89 ? -13.918 -10.208 17.595 1.00 84.19 89 ILE A CA 1
ATOM 717 C C . ILE A 1 89 ? -14.439 -11.320 16.676 1.00 84.19 89 ILE A C 1
ATOM 719 O O . ILE A 1 89 ? -13.684 -11.885 15.882 1.00 84.19 89 ILE A O 1
ATOM 723 N N . ASN A 1 90 ? -15.739 -11.616 16.758 1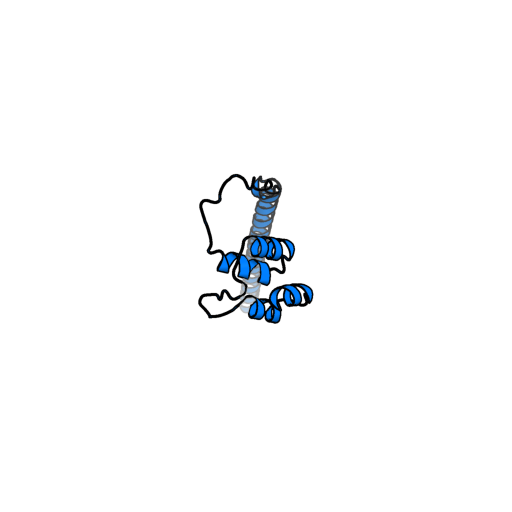.00 84.31 90 ASN A N 1
ATOM 724 C CA . ASN A 1 90 ? -16.377 -12.701 16.017 1.00 84.31 90 ASN A CA 1
ATOM 725 C C . ASN A 1 90 ? -16.854 -12.283 14.624 1.00 84.31 90 ASN A C 1
ATOM 727 O O . ASN A 1 90 ? -17.455 -13.093 13.916 1.00 84.31 90 ASN A O 1
ATOM 731 N N . SER A 1 91 ? -16.582 -11.042 14.213 1.00 83.81 91 SER A N 1
ATOM 732 C CA . SER A 1 91 ? -16.918 -10.576 12.871 1.00 83.81 91 SER A CA 1
ATOM 733 C C . SER A 1 91 ? -16.250 -11.456 11.816 1.00 83.81 91 SER A C 1
ATOM 735 O O . SER A 1 91 ? -15.047 -11.727 11.873 1.00 83.81 91 SER A O 1
ATOM 737 N N . SER A 1 92 ? -17.029 -11.869 10.820 1.00 85.19 92 SER A N 1
ATOM 738 C CA . SER A 1 92 ? -16.537 -12.598 9.655 1.00 85.19 92 SER A CA 1
ATOM 739 C C . SER A 1 92 ? -16.627 -11.749 8.391 1.00 85.19 92 SER A C 1
ATOM 741 O O . SER A 1 92 ? -17.532 -10.923 8.252 1.00 85.19 92 SER A O 1
ATOM 743 N N . ASN A 1 93 ? -15.728 -11.989 7.436 1.00 82.19 93 ASN A N 1
ATOM 744 C CA . ASN A 1 93 ? -15.875 -11.441 6.089 1.00 82.19 93 ASN A CA 1
ATOM 745 C C . ASN A 1 93 ? -17.020 -12.138 5.316 1.00 82.19 93 ASN A C 1
ATOM 747 O O . ASN A 1 93 ? -17.709 -13.019 5.836 1.00 82.19 93 ASN A O 1
ATOM 751 N N . ILE A 1 94 ? -17.199 -11.752 4.048 1.00 84.44 94 ILE A N 1
ATOM 752 C CA . ILE A 1 94 ? -18.207 -12.314 3.127 1.00 84.44 94 ILE A CA 1
ATOM 753 C C . ILE A 1 94 ? -18.062 -13.839 2.978 1.00 84.44 94 ILE A C 1
ATOM 755 O O . ILE A 1 94 ? -19.057 -14.539 2.809 1.00 84.44 94 ILE A O 1
ATOM 759 N N . ASP A 1 95 ? -16.837 -14.351 3.094 1.00 83.31 95 ASP A N 1
ATOM 760 C CA . ASP A 1 95 ? -16.509 -15.772 2.977 1.00 83.31 95 ASP A CA 1
ATOM 761 C C . ASP A 1 95 ? -16.669 -16.544 4.304 1.00 83.31 95 ASP A C 1
ATOM 763 O O . ASP A 1 95 ? -16.399 -17.742 4.359 1.00 83.31 95 ASP A O 1
ATOM 767 N N . GLY A 1 96 ? -17.092 -15.884 5.390 1.00 84.44 96 GLY A N 1
ATOM 768 C CA . GLY A 1 96 ? -17.219 -16.494 6.718 1.00 84.44 96 GLY A CA 1
ATOM 769 C C . GLY A 1 96 ? -15.897 -16.616 7.488 1.00 84.44 96 GLY A C 1
ATOM 770 O O . GLY A 1 96 ? -15.842 -17.267 8.530 1.00 84.44 96 GLY A O 1
ATOM 771 N N . VAL A 1 97 ? -14.828 -15.982 7.007 1.00 82.88 97 VAL A N 1
ATOM 772 C CA . VAL A 1 97 ? -13.500 -16.007 7.628 1.00 82.88 97 VAL A CA 1
ATOM 773 C C . VAL A 1 97 ? -13.439 -14.982 8.760 1.00 82.88 97 VAL A C 1
ATOM 775 O O . VAL A 1 97 ? -13.665 -13.792 8.539 1.00 82.88 97 VAL A O 1
ATOM 778 N N . THR A 1 98 ? -13.116 -15.446 9.967 1.00 85.94 98 THR A N 1
ATOM 779 C CA . THR A 1 98 ? -12.931 -14.607 11.167 1.00 85.94 98 THR A CA 1
ATOM 780 C C . THR A 1 98 ? -11.467 -14.216 11.370 1.00 85.94 98 THR A C 1
ATOM 782 O O . THR A 1 98 ? -10.571 -14.760 10.719 1.00 85.94 98 THR A O 1
ATOM 785 N N . ALA A 1 99 ? -11.203 -13.315 12.320 1.00 81.75 99 ALA A N 1
ATOM 786 C CA . ALA A 1 99 ? -9.842 -12.906 12.668 1.00 81.75 99 ALA A CA 1
ATOM 787 C C . ALA A 1 99 ? -8.955 -14.108 13.028 1.00 81.75 99 ALA A C 1
ATOM 789 O O . ALA A 1 99 ? -7.842 -14.230 12.523 1.00 81.75 99 ALA A O 1
ATOM 790 N N . LEU A 1 100 ? -9.485 -15.068 13.791 1.00 79.44 100 LEU A N 1
ATOM 791 C CA . LEU A 1 100 ? -8.745 -16.268 14.185 1.00 79.44 100 LEU A CA 1
ATOM 792 C C . LEU A 1 100 ? -8.286 -17.115 12.985 1.00 79.44 100 LEU A C 1
ATOM 794 O O . LEU A 1 100 ? -7.168 -17.628 12.977 1.00 79.44 100 LEU A O 1
ATOM 798 N N . HIS A 1 101 ? -9.121 -17.230 11.948 1.00 78.50 101 HIS A N 1
ATOM 799 C CA . HIS A 1 101 ? -8.749 -17.946 10.728 1.00 78.50 101 HIS A CA 1
ATOM 800 C C . HIS A 1 101 ? -7.582 -17.266 9.998 1.00 78.50 101 HIS A C 1
ATOM 802 O O . HIS A 1 101 ? -6.735 -17.954 9.429 1.00 78.50 101 HIS A O 1
ATOM 808 N N . GLN A 1 102 ? -7.524 -15.930 10.003 1.00 75.75 102 GLN A N 1
ATOM 809 C CA . GLN A 1 102 ? -6.468 -15.177 9.320 1.00 75.75 102 GLN A CA 1
ATOM 810 C C . GLN A 1 102 ? -5.115 -15.345 10.012 1.00 75.75 102 GLN A C 1
ATOM 812 O O . GLN A 1 102 ? -4.117 -15.644 9.354 1.00 75.75 102 GLN A O 1
ATOM 817 N N . VAL A 1 103 ? -5.091 -15.234 11.342 1.00 71.31 103 VAL A N 1
ATOM 818 C CA . VAL A 1 103 ? -3.851 -15.293 12.133 1.00 71.31 103 VAL A CA 1
ATOM 819 C C . VAL A 1 103 ? -3.175 -16.666 12.004 1.00 71.31 103 VAL A C 1
ATOM 821 O O . VAL A 1 103 ? -1.952 -16.743 11.921 1.00 71.31 103 VAL A O 1
ATOM 824 N N . TRP A 1 104 ? -3.954 -17.745 11.855 1.00 68.00 104 TRP A N 1
ATOM 825 C CA . TRP A 1 104 ? -3.420 -19.097 11.646 1.00 68.00 104 TRP A CA 1
ATOM 826 C C . TRP A 1 104 ? -2.828 -19.354 10.264 1.00 68.00 104 TRP A C 1
ATOM 828 O O . TRP A 1 104 ? -1.891 -20.138 10.135 1.00 68.00 104 TRP A O 1
ATOM 838 N N . ASN A 1 105 ? -3.339 -18.681 9.235 1.00 64.19 105 ASN A N 1
ATOM 839 C CA . ASN A 1 105 ? -2.838 -18.854 7.875 1.00 64.19 105 ASN A CA 1
ATOM 840 C C . ASN A 1 105 ? -1.632 -17.958 7.562 1.00 64.19 105 ASN A C 1
ATOM 842 O O . ASN A 1 105 ? -0.798 -18.340 6.743 1.00 64.19 105 ASN A O 1
ATOM 846 N N . PHE A 1 106 ? -1.542 -16.775 8.179 1.00 62.41 106 PHE A N 1
ATOM 847 C CA . PHE A 1 106 ? -0.585 -15.745 7.765 1.00 62.41 106 PHE A CA 1
ATOM 848 C C . PHE A 1 106 ? 0.567 -15.481 8.744 1.00 62.41 106 PHE A C 1
ATOM 850 O O . PHE A 1 106 ? 1.586 -14.949 8.300 1.00 62.41 106 PHE A O 1
ATOM 857 N N . LEU A 1 107 ? 0.476 -15.844 10.032 1.00 56.28 107 LEU A N 1
ATOM 858 C CA . LEU A 1 107 ? 1.433 -15.352 11.032 1.00 56.28 107 LEU A CA 1
ATOM 859 C C . LEU A 1 107 ? 2.119 -16.456 11.860 1.00 56.28 107 LEU A C 1
ATOM 861 O O . LEU A 1 107 ? 1.490 -17.314 12.466 1.00 56.28 107 LEU A O 1
ATOM 865 N N . ASN A 1 108 ? 3.449 -16.331 11.967 1.00 56.66 108 ASN A N 1
ATOM 866 C CA . ASN A 1 108 ? 4.277 -16.886 13.050 1.00 56.66 108 ASN A CA 1
ATOM 867 C C . ASN A 1 108 ? 4.171 -16.036 14.343 1.00 56.66 108 ASN A C 1
ATOM 869 O O . ASN A 1 108 ? 4.981 -16.206 15.253 1.00 56.66 108 ASN A O 1
ATOM 873 N N . SER A 1 109 ? 3.226 -15.088 14.420 1.00 54.44 109 SER A N 1
ATOM 874 C CA . SER A 1 109 ? 3.065 -14.202 15.578 1.00 54.44 109 SER A CA 1
ATOM 875 C C . SER A 1 109 ? 2.106 -14.836 16.578 1.00 54.44 109 SER A C 1
ATOM 877 O O . SER A 1 109 ? 0.905 -14.928 16.337 1.00 54.44 109 SER A O 1
ATOM 879 N N . VAL A 1 110 ? 2.661 -15.322 17.685 1.00 58.41 110 VAL A N 1
ATOM 880 C CA . VAL A 1 110 ? 1.951 -16.056 18.745 1.00 58.41 110 VAL A CA 1
ATOM 881 C C . VAL A 1 110 ? 1.067 -15.149 19.611 1.00 58.41 110 VAL A C 1
ATOM 883 O O . VAL A 1 110 ? 0.198 -15.651 20.319 1.00 58.41 110 VAL A O 1
ATOM 886 N N . GLU A 1 111 ? 1.263 -13.830 19.565 1.00 60.84 111 GLU A N 1
ATOM 887 C CA . GLU A 1 111 ? 0.638 -12.891 20.508 1.00 60.84 111 GLU A CA 1
ATOM 888 C C . GLU A 1 111 ? -0.766 -12.444 20.076 1.00 60.84 111 GLU A C 1
ATOM 890 O O . GLU A 1 111 ? -1.680 -12.471 20.900 1.00 60.84 111 GLU A O 1
ATOM 895 N N . VAL A 1 112 ? -1.013 -12.192 18.781 1.00 62.03 112 VAL A N 1
ATOM 896 C CA . VAL A 1 112 ? -2.372 -11.899 18.262 1.00 62.03 112 VAL A CA 1
ATOM 897 C C . VAL A 1 112 ? -3.353 -13.051 18.548 1.00 62.03 112 VAL A C 1
ATOM 899 O O . VAL A 1 112 ? -4.537 -12.819 18.790 1.00 62.03 112 VAL A O 1
ATOM 902 N N . PHE A 1 113 ? -2.872 -14.299 18.605 1.00 65.19 113 PHE A N 1
ATOM 903 C CA . PHE A 1 113 ? -3.693 -15.444 19.019 1.00 65.19 113 PHE A CA 1
ATOM 904 C C . PHE A 1 113 ? -4.209 -15.325 20.450 1.00 65.19 113 PHE A C 1
ATOM 906 O O . PHE A 1 113 ? -5.352 -15.697 20.707 1.00 65.19 113 PHE A O 1
ATOM 913 N N . LEU A 1 114 ? -3.387 -14.822 21.376 1.00 61.81 114 LEU A N 1
ATOM 914 C CA . LEU A 1 114 ? -3.798 -14.652 22.767 1.00 61.81 114 LEU A CA 1
ATOM 915 C C . LEU A 1 114 ? -4.908 -13.604 22.868 1.00 61.81 114 LEU A C 1
ATOM 917 O O . LEU A 1 114 ? -5.896 -13.842 23.560 1.00 61.81 114 LEU A O 1
ATOM 921 N N . PHE A 1 115 ? -4.803 -12.513 22.106 1.00 64.75 115 PHE A N 1
ATOM 922 C CA . PHE A 1 115 ? -5.807 -11.446 22.082 1.00 64.75 115 PHE A CA 1
ATOM 923 C C . PHE A 1 115 ? -7.172 -11.876 21.533 1.00 64.75 115 PHE A C 1
ATOM 925 O O . PHE A 1 115 ? -8.184 -11.319 21.941 1.00 64.75 115 PHE A O 1
ATOM 932 N N . LEU A 1 116 ? -7.215 -12.868 20.640 1.00 65.06 116 LEU A N 1
ATOM 933 C CA . LEU A 1 116 ? -8.460 -13.379 20.053 1.00 65.06 116 LEU A CA 1
ATOM 934 C C . LEU A 1 116 ? -9.028 -14.605 20.794 1.00 65.06 116 LEU A C 1
ATOM 936 O O . LEU A 1 116 ? -10.063 -15.132 20.393 1.00 65.06 116 LEU A O 1
ATOM 940 N N . SER A 1 117 ? -8.337 -15.092 21.833 1.00 63.91 117 SER A N 1
ATOM 941 C CA . SER A 1 117 ? -8.684 -16.327 22.559 1.00 63.91 117 SER A CA 1
ATOM 942 C C . SER A 1 117 ? -9.533 -16.136 23.828 1.00 63.91 117 SER A C 1
ATOM 944 O O . SER A 1 117 ? -9.865 -17.131 24.475 1.00 63.91 117 SER A O 1
ATOM 946 N N . PHE A 1 118 ? -9.921 -14.901 24.163 1.00 53.53 118 PHE A N 1
ATOM 947 C CA . PHE A 1 118 ? -10.778 -14.544 25.304 1.00 53.53 118 PHE A CA 1
ATOM 948 C C . PHE A 1 118 ? -11.959 -13.678 24.861 1.00 53.53 118 PHE A C 1
ATOM 950 O O . PHE A 1 118 ? -13.037 -13.825 25.481 1.00 53.53 118 PHE A O 1
#

pLDDT: mean 81.35, std 11.93, range [53.53, 96.62]

Foldseek 3Di:
DVVVVVVVVVVVVVVVVVVVVVVVVVVVVVVVVVVVVVCCPDPVVDDDDDPPPVPPPPDDDDLQVQLLVCLLVVVVVSNVVSVVVPRDQCDADPVSDGSCNNCVVRDPDPVSNVVSVD